Protein AF-A0A915AWF2-F1 (afdb_monomer_lite)

Sequence (160 aa):
MEYVSLFECLYRCWAYQPIALLGLCILSQNYEHATQLAGYLWRLDVTADVLIEIDRLVQLIESPILAYVRMDLLSAEHQRSLASVLSALLMLLPQTDAFNTLHKRLQCIPSLTLLGTAPKTVSRSKVNFADLLEHFHKICEQQRKSVREKHRQLLIASAQ

pLDDT: mean 87.99, std 12.15, range [47.78, 96.94]

Foldseek 3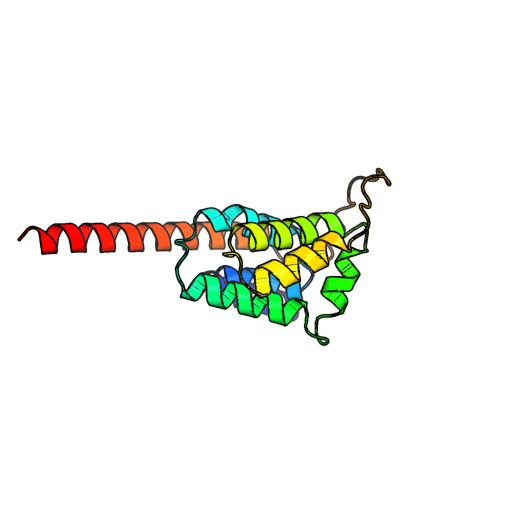Di:
DVVQVVLLVVLLVCLLPLLVNLLSCLQVLVLQLSLVSLVCCVLDDLDPVNLVSLLVSLVVCVDPVNVVSLVLCQPPQRVVSSLSNLVSSLVSHDPDPSNVSSVVSSVPRPPPVPPPDDRPPPCPDPHPSVVSSVSSVVSSVVVSVVVVVVVVVVVVVVVD

Secondary structure (DSSP, 8-state):
-HHHHHHHHHHHHHTTSHHHHHHHHHHTT-HHHHHHHHTTGGGS---HHHHHHHHHHHHHHHSSTTHHHHHHTTSTTTHHHHHHHHHHHHHHS-SSHHHHHHHHHHHTS---TT--------------HHHHHHHHHHHHHHHHHHHHHHHHHHHHHHT-

InterPro domains:
  IPR021841 Vacuolar protein 14, C-terminal Fig4-binding domain [PF11916] (4-109)
  IPR026825 Vacuole morphology and inheritance protein 14 [PTHR16023] (3-150)

Radius of gyration: 17.55 Å; chains: 1; bounding box: 39×39×61 Å

Organism: Parascaris univalens (NCBI:txid6257)

Structure (mmCIF, N/CA/C/O backbone):
data_AF-A0A915AWF2-F1
#
_entry.id   AF-A0A915AWF2-F1
#
loop_
_atom_site.group_PDB
_atom_site.id
_atom_site.type_symbol
_atom_site.label_atom_id
_atom_site.label_alt_id
_atom_site.label_comp_id
_atom_site.label_asym_id
_atom_site.label_entity_id
_atom_site.label_seq_id
_atom_site.pdbx_PDB_ins_code
_atom_site.Cartn_x
_atom_site.Cartn_y
_atom_site.Cartn_z
_atom_site.occupancy
_atom_site.B_iso_or_equiv
_atom_site.auth_seq_id
_atom_site.auth_comp_id
_atom_site.auth_asym_id
_atom_site.auth_atom_id
_atom_site.pdbx_PDB_model_num
ATOM 1 N N . MET A 1 1 ? -0.338 -21.135 -11.536 1.00 60.88 1 MET A N 1
ATOM 2 C CA . MET A 1 1 ? -1.558 -21.282 -10.710 1.00 60.88 1 MET A CA 1
ATOM 3 C C . MET A 1 1 ? -1.225 -21.088 -9.240 1.00 60.88 1 MET A C 1
ATOM 5 O O . MET A 1 1 ? -1.908 -20.305 -8.606 1.00 60.88 1 MET A O 1
ATOM 9 N N . GLU A 1 2 ? -0.127 -21.660 -8.741 1.00 77.94 2 GLU A N 1
ATOM 10 C CA . GLU A 1 2 ? 0.312 -21.496 -7.341 1.00 77.94 2 GLU A CA 1
ATOM 11 C C . GLU A 1 2 ? 0.499 -20.035 -6.888 1.00 77.94 2 GLU A C 1
ATOM 13 O O . GLU A 1 2 ? 0.058 -19.664 -5.804 1.00 77.94 2 GLU A O 1
ATOM 18 N N . TYR A 1 3 ? 1.074 -19.169 -7.731 1.00 83.75 3 TYR A N 1
ATOM 19 C CA . TYR A 1 3 ? 1.240 -17.745 -7.398 1.00 83.75 3 TYR A CA 1
ATOM 20 C C . TYR A 1 3 ? -0.095 -16.983 -7.309 1.00 83.75 3 TYR A C 1
ATOM 22 O O . TYR A 1 3 ? -0.214 -16.051 -6.521 1.00 83.75 3 TYR A O 1
ATOM 30 N N . VAL A 1 4 ? -1.107 -17.393 -8.085 1.00 87.56 4 VAL A N 1
ATOM 31 C CA . VAL A 1 4 ? -2.458 -16.805 -8.047 1.00 87.56 4 VAL A CA 1
ATOM 32 C C . VAL A 1 4 ? -3.134 -17.183 -6.737 1.00 87.56 4 VAL A C 1
ATOM 34 O O . VAL A 1 4 ? -3.592 -16.304 -6.018 1.00 87.56 4 VAL A O 1
ATOM 37 N N . SER A 1 5 ? -3.108 -18.469 -6.374 1.00 89.81 5 SER A N 1
ATOM 38 C CA . SER A 1 5 ? -3.670 -18.934 -5.103 1.00 89.81 5 SER A CA 1
ATOM 39 C C . SER A 1 5 ? -2.952 -18.339 -3.892 1.00 89.81 5 SER A C 1
ATOM 41 O O . SER A 1 5 ? -3.597 -18.013 -2.899 1.00 89.81 5 SER A O 1
ATOM 43 N N . LEU A 1 6 ? -1.626 -18.160 -3.966 1.00 92.31 6 LEU A N 1
ATOM 44 C CA . LEU A 1 6 ? -0.863 -17.506 -2.904 1.00 92.31 6 LEU A CA 1
ATOM 45 C C . LEU A 1 6 ? -1.271 -16.037 -2.760 1.00 92.31 6 LEU A C 1
ATOM 47 O O . LEU A 1 6 ? -1.531 -15.591 -1.645 1.00 92.31 6 LEU A O 1
ATOM 51 N N . PHE A 1 7 ? -1.366 -15.305 -3.874 1.00 93.81 7 PHE A N 1
ATOM 52 C CA . PHE A 1 7 ? -1.826 -13.919 -3.867 1.00 93.81 7 PHE A CA 1
ATOM 53 C C . PHE A 1 7 ? -3.237 -13.802 -3.283 1.00 93.81 7 PHE A C 1
ATOM 55 O O . PHE A 1 7 ? -3.451 -12.992 -2.390 1.00 93.81 7 PHE A O 1
ATOM 62 N N . GLU A 1 8 ? -4.183 -14.634 -3.723 1.00 94.12 8 GLU A N 1
ATOM 63 C CA . GLU A 1 8 ? -5.563 -14.634 -3.220 1.00 94.12 8 GLU A CA 1
ATOM 64 C C . GLU A 1 8 ? -5.643 -14.970 -1.724 1.00 94.12 8 GLU A C 1
ATOM 66 O O . GLU A 1 8 ? -6.422 -14.358 -0.991 1.00 94.12 8 GLU A O 1
ATOM 71 N N . CYS A 1 9 ? -4.824 -15.913 -1.251 1.00 94.38 9 CYS A N 1
ATOM 72 C CA . CYS A 1 9 ? -4.731 -16.255 0.165 1.00 94.38 9 CYS A CA 1
ATOM 73 C C . CYS A 1 9 ? -4.205 -15.071 0.989 1.00 94.38 9 CYS A C 1
ATOM 75 O O . CYS A 1 9 ? -4.859 -14.641 1.940 1.00 94.38 9 CYS A O 1
ATOM 77 N N . LEU A 1 10 ? -3.068 -14.493 0.584 1.00 95.31 10 LEU A N 1
ATOM 78 C CA . LEU A 1 10 ? -2.486 -13.322 1.246 1.00 95.31 10 LEU A CA 1
ATOM 79 C C . LEU A 1 10 ? -3.445 -12.135 1.226 1.00 95.31 10 LEU A C 1
ATOM 81 O O . LEU A 1 10 ? -3.628 -11.487 2.251 1.00 95.31 10 LEU A O 1
ATOM 85 N N . TYR A 1 11 ? -4.114 -11.901 0.098 1.00 95.94 11 TYR A N 1
ATOM 86 C CA . TYR A 1 11 ? -5.107 -10.849 -0.051 1.00 95.94 11 TYR A CA 1
ATOM 87 C C . TYR A 1 11 ? -6.210 -10.978 1.006 1.00 95.94 11 TYR A C 1
ATOM 89 O O . TYR A 1 11 ? -6.514 -10.019 1.715 1.00 95.94 11 TYR A O 1
ATOM 97 N N . ARG A 1 12 ? -6.808 -12.170 1.143 1.00 94.94 12 ARG A N 1
ATOM 98 C CA . ARG A 1 12 ? -7.891 -12.415 2.110 1.00 94.94 12 ARG A CA 1
ATOM 99 C C . ARG A 1 12 ? -7.409 -12.270 3.552 1.00 94.94 12 ARG A C 1
ATOM 101 O O . ARG A 1 12 ? -8.118 -11.697 4.374 1.00 94.94 12 ARG A O 1
ATOM 108 N N . CYS A 1 13 ? -6.198 -12.735 3.854 1.00 93.81 13 CYS A N 1
ATOM 109 C CA . CYS A 1 13 ? -5.595 -12.577 5.178 1.00 93.81 13 CYS A CA 1
ATOM 110 C C . CYS A 1 13 ? -5.312 -11.105 5.513 1.00 93.81 13 CYS A C 1
ATOM 112 O O . CYS A 1 13 ? -5.542 -10.671 6.640 1.00 93.81 13 CYS A O 1
ATOM 114 N N . TRP A 1 14 ? -4.834 -10.328 4.542 1.00 94.50 14 TRP A N 1
ATOM 115 C CA . TRP A 1 14 ? -4.434 -8.933 4.736 1.00 94.50 14 TRP A CA 1
ATOM 116 C C . TRP A 1 14 ? -5.573 -7.935 4.518 1.00 94.50 14 TRP A C 1
ATOM 118 O O . TRP A 1 14 ? -5.390 -6.751 4.771 1.00 94.50 14 TRP A O 1
ATOM 128 N N . ALA A 1 15 ? -6.777 -8.383 4.148 1.00 93.19 15 ALA A N 1
ATOM 129 C CA . ALA A 1 15 ? -7.958 -7.523 4.020 1.00 93.19 15 ALA A CA 1
ATOM 130 C C . ALA A 1 15 ? -8.321 -6.768 5.312 1.00 93.19 15 ALA A C 1
ATOM 132 O O . ALA A 1 15 ? -8.958 -5.719 5.251 1.00 93.19 15 ALA A O 1
ATOM 133 N N . TYR A 1 16 ? -7.881 -7.264 6.473 1.00 89.69 16 TYR A N 1
ATOM 134 C CA . TYR A 1 16 ? -8.036 -6.586 7.763 1.00 89.69 16 TYR A CA 1
ATOM 135 C C . TYR A 1 16 ? -7.038 -5.439 7.987 1.00 89.69 16 TYR A C 1
ATOM 137 O O . TYR A 1 16 ? -7.268 -4.624 8.880 1.00 89.69 16 TYR A O 1
ATOM 145 N N . GLN A 1 17 ? -5.964 -5.369 7.193 1.00 92.31 17 GLN A N 1
ATOM 146 C CA . GLN A 1 17 ? -4.942 -4.317 7.194 1.00 92.31 17 GLN A CA 1
ATOM 147 C C . GLN A 1 17 ? -4.860 -3.674 5.798 1.00 92.31 17 GLN A C 1
ATOM 149 O O . GLN A 1 17 ? -4.022 -4.046 4.972 1.00 92.31 17 GLN A O 1
ATOM 154 N N . PRO A 1 18 ? -5.732 -2.695 5.507 1.00 92.75 18 PRO A N 1
ATOM 155 C CA . PRO A 1 18 ? -5.905 -2.149 4.162 1.00 92.75 18 PRO A CA 1
ATOM 156 C C . PRO A 1 18 ? -4.635 -1.549 3.550 1.00 92.75 18 PRO A C 1
ATOM 158 O O . PRO A 1 18 ? -4.446 -1.648 2.341 1.00 92.75 18 PRO A O 1
ATOM 161 N N . ILE A 1 19 ? -3.749 -0.959 4.360 1.00 95.38 19 ILE A N 1
ATOM 162 C CA . ILE A 1 19 ? -2.494 -0.375 3.864 1.00 95.38 19 ILE A CA 1
ATOM 163 C C . ILE A 1 19 ? -1.502 -1.469 3.454 1.00 95.38 19 ILE A C 1
ATOM 165 O O . ILE A 1 19 ? -0.883 -1.369 2.394 1.00 95.38 19 ILE A O 1
ATOM 169 N N . ALA A 1 20 ? -1.404 -2.556 4.225 1.00 95.38 20 ALA A N 1
ATOM 170 C CA . ALA A 1 20 ? -0.605 -3.724 3.852 1.00 95.38 20 ALA A CA 1
ATOM 171 C C . ALA A 1 20 ? -1.145 -4.399 2.579 1.00 95.38 20 ALA A C 1
ATOM 173 O O . ALA A 1 20 ? -0.376 -4.737 1.676 1.00 95.38 20 ALA A O 1
ATOM 174 N N . LEU A 1 21 ? -2.472 -4.534 2.468 1.00 96.38 21 LEU A N 1
ATOM 175 C CA . LEU A 1 21 ? -3.130 -5.056 1.270 1.00 96.38 21 LEU A CA 1
ATOM 176 C C . LEU A 1 21 ? -2.864 -4.184 0.035 1.00 96.38 21 LEU A C 1
ATOM 178 O O . LEU A 1 21 ? -2.584 -4.694 -1.052 1.00 96.38 21 LEU A O 1
ATOM 182 N N . LEU A 1 22 ? -2.921 -2.863 0.201 1.00 96.88 22 LEU A N 1
ATOM 183 C CA . LEU A 1 22 ? -2.577 -1.922 -0.856 1.00 96.88 22 LEU A CA 1
ATOM 184 C C . LEU A 1 22 ? -1.113 -2.091 -1.278 1.00 96.88 22 LEU A C 1
ATOM 186 O O . LEU A 1 22 ? -0.827 -2.169 -2.472 1.00 96.88 22 LEU A O 1
ATOM 190 N N . GLY A 1 23 ? -0.203 -2.230 -0.309 1.00 96.75 23 GLY A N 1
ATOM 191 C CA . GLY A 1 23 ? 1.202 -2.548 -0.550 1.00 96.75 23 GLY A CA 1
ATOM 192 C C . GLY A 1 23 ? 1.382 -3.826 -1.371 1.00 96.75 23 GLY A C 1
ATOM 193 O O . GLY A 1 23 ? 2.111 -3.809 -2.359 1.00 96.75 23 GLY A O 1
ATOM 194 N N . LEU A 1 24 ? 0.659 -4.905 -1.050 1.00 96.12 24 LEU A N 1
ATOM 195 C CA . LEU A 1 24 ? 0.664 -6.150 -1.830 1.00 96.12 24 LEU A CA 1
ATOM 196 C C . LEU A 1 24 ? 0.259 -5.920 -3.295 1.00 96.12 24 LEU A C 1
ATOM 198 O O . LEU A 1 24 ? 0.889 -6.458 -4.211 1.00 96.12 24 LEU A O 1
ATOM 202 N N . CYS A 1 25 ? -0.773 -5.110 -3.536 1.00 96.06 25 CYS A N 1
ATOM 203 C CA . CYS A 1 25 ? -1.239 -4.798 -4.888 1.00 96.06 25 CYS A CA 1
ATOM 204 C C . CYS A 1 25 ? -0.223 -3.949 -5.668 1.00 96.06 25 CYS A C 1
ATOM 206 O O . CYS A 1 25 ? 0.002 -4.209 -6.848 1.00 96.06 25 CYS A O 1
ATOM 208 N N . ILE A 1 26 ? 0.434 -2.985 -5.012 1.00 96.25 26 ILE A N 1
ATOM 209 C CA . ILE A 1 26 ? 1.511 -2.176 -5.607 1.00 96.25 26 ILE A CA 1
ATOM 210 C C . ILE A 1 26 ? 2.715 -3.064 -5.953 1.00 96.25 26 ILE A C 1
ATOM 212 O O . ILE A 1 26 ? 3.203 -3.036 -7.078 1.00 96.25 26 ILE A O 1
ATOM 216 N N . LEU A 1 27 ? 3.157 -3.901 -5.012 1.00 94.44 27 LEU A N 1
ATOM 217 C CA . LEU A 1 27 ? 4.294 -4.812 -5.182 1.00 94.44 27 LEU A CA 1
ATOM 218 C C . LEU A 1 27 ? 4.092 -5.788 -6.343 1.00 94.44 27 LEU A C 1
ATOM 220 O O . LEU A 1 27 ? 5.027 -6.078 -7.085 1.00 94.44 27 LEU A O 1
ATOM 224 N N . SER A 1 28 ? 2.865 -6.274 -6.509 1.00 93.75 28 SER A N 1
ATOM 225 C CA . SER A 1 28 ? 2.479 -7.203 -7.574 1.00 93.75 28 SER A CA 1
ATOM 226 C C . SER A 1 28 ? 2.094 -6.518 -8.892 1.00 93.75 28 SER A C 1
ATOM 228 O O . SER A 1 28 ? 1.599 -7.192 -9.792 1.00 93.75 28 SER A O 1
ATOM 230 N N . GLN A 1 29 ? 2.305 -5.200 -9.009 1.00 93.94 29 GLN A N 1
ATOM 231 C CA . GLN A 1 29 ? 1.970 -4.378 -10.181 1.00 93.94 29 GLN A CA 1
ATOM 232 C C . GLN A 1 29 ? 0.481 -4.419 -10.582 1.00 93.94 29 GLN A C 1
ATOM 234 O O . GLN A 1 29 ? 0.111 -4.082 -11.706 1.00 93.94 29 GLN A O 1
ATOM 239 N N . ASN A 1 30 ? -0.412 -4.778 -9.655 1.00 94.62 30 ASN A N 1
ATOM 240 C CA . ASN A 1 30 ? -1.862 -4.765 -9.860 1.00 94.62 30 ASN A CA 1
ATOM 241 C C . ASN A 1 30 ? -2.437 -3.374 -9.542 1.00 94.62 30 ASN A C 1
ATOM 243 O O . ASN A 1 30 ? -3.296 -3.210 -8.672 1.00 94.62 30 ASN A O 1
ATOM 247 N N . TYR A 1 31 ? -1.936 -2.347 -10.232 1.00 95.50 31 TYR A N 1
ATOM 248 C CA . TYR A 1 31 ? -2.206 -0.943 -9.903 1.00 95.50 31 TYR A CA 1
ATOM 249 C C . TYR A 1 31 ? -3.660 -0.515 -10.129 1.00 95.50 31 TYR A C 1
ATOM 251 O O . TYR A 1 31 ? -4.171 0.334 -9.397 1.00 95.50 31 TYR A O 1
ATOM 259 N N . GLU A 1 32 ? -4.346 -1.098 -11.115 1.00 93.38 32 GLU A N 1
ATOM 260 C CA . GLU A 1 32 ? -5.775 -0.844 -11.338 1.00 93.38 32 GLU A CA 1
ATOM 261 C C . GLU A 1 32 ? -6.596 -1.268 -10.117 1.00 93.38 32 GLU A C 1
ATOM 263 O O . GLU A 1 32 ? -7.385 -0.487 -9.585 1.00 93.38 32 GLU A O 1
ATOM 268 N N . HIS A 1 33 ? -6.339 -2.473 -9.607 1.00 94.81 33 HIS A N 1
ATOM 269 C CA . HIS A 1 33 ? -6.998 -2.961 -8.405 1.00 94.81 33 HIS A CA 1
ATOM 270 C C . HIS A 1 33 ? -6.572 -2.173 -7.158 1.00 94.81 33 HIS A C 1
ATOM 272 O O . HIS A 1 33 ? -7.410 -1.808 -6.336 1.00 94.81 33 HIS A O 1
ATOM 278 N N . ALA A 1 34 ? -5.291 -1.800 -7.056 1.00 96.75 34 ALA A N 1
ATOM 279 C CA . ALA A 1 34 ? -4.821 -0.907 -6.000 1.00 96.75 34 ALA A CA 1
ATOM 280 C C . ALA A 1 34 ? -5.564 0.442 -6.014 1.00 96.75 34 ALA A C 1
ATOM 282 O O . ALA A 1 34 ? -5.866 0.980 -4.955 1.00 96.75 34 ALA A O 1
ATOM 283 N N . THR A 1 35 ? -5.919 0.971 -7.191 1.00 95.62 35 THR A N 1
ATOM 284 C CA . THR A 1 35 ? -6.703 2.214 -7.312 1.00 95.62 35 THR A CA 1
ATOM 285 C C . THR A 1 35 ? -8.111 2.038 -6.753 1.00 95.62 35 THR A C 1
ATOM 287 O O . THR A 1 35 ? -8.603 2.917 -6.046 1.00 95.62 35 THR A O 1
ATOM 290 N N . GLN A 1 36 ? -8.746 0.889 -7.010 1.00 94.69 36 GLN A N 1
ATOM 291 C CA . GLN A 1 36 ? -10.048 0.563 -6.424 1.00 94.69 36 GLN A CA 1
ATOM 292 C C . GLN A 1 36 ? -9.967 0.522 -4.893 1.00 94.69 36 GLN A C 1
ATOM 294 O O . GLN A 1 36 ? -10.781 1.158 -4.230 1.00 94.69 36 GLN A O 1
ATOM 299 N N . LEU A 1 37 ? -8.951 -0.141 -4.330 1.00 95.00 37 LEU A N 1
ATOM 300 C CA . LEU A 1 37 ? -8.725 -0.179 -2.880 1.00 95.00 37 LEU A CA 1
ATOM 301 C C . LEU A 1 37 ? -8.434 1.207 -2.297 1.00 95.00 37 LEU A C 1
ATOM 303 O O . LEU A 1 37 ? -9.005 1.579 -1.272 1.00 95.00 37 LEU A O 1
ATOM 307 N N . ALA A 1 38 ? -7.597 1.995 -2.977 1.00 94.69 38 ALA A N 1
ATOM 308 C CA . ALA A 1 38 ? -7.264 3.360 -2.585 1.00 94.69 38 ALA A CA 1
ATOM 309 C C . ALA A 1 38 ? -8.519 4.245 -2.479 1.00 94.69 38 ALA A C 1
ATOM 311 O O . ALA A 1 38 ? -8.662 5.016 -1.529 1.00 94.69 38 ALA A O 1
ATOM 312 N N . GLY A 1 39 ? -9.476 4.070 -3.398 1.00 92.25 39 GLY A N 1
ATOM 313 C CA . GLY A 1 39 ? -10.771 4.756 -3.379 1.00 92.25 39 GLY A CA 1
ATOM 314 C C . GLY A 1 39 ? -11.643 4.450 -2.154 1.00 92.25 39 GLY A C 1
ATOM 315 O O . GLY A 1 39 ? -12.574 5.200 -1.869 1.00 92.25 39 GLY A O 1
ATOM 316 N N . TYR A 1 40 ? -11.336 3.395 -1.396 1.00 90.88 40 TYR A N 1
ATOM 317 C CA . TYR A 1 40 ? -12.033 3.032 -0.160 1.00 90.88 40 TYR A CA 1
ATOM 318 C C . TYR A 1 40 ? -11.301 3.468 1.115 1.00 90.88 40 TYR A C 1
ATOM 320 O O . TYR A 1 40 ? -11.885 3.368 2.196 1.00 90.88 40 TYR A O 1
ATOM 328 N N . LEU A 1 41 ? -10.076 4.002 1.020 1.00 88.81 41 LEU A N 1
ATOM 329 C CA . LEU A 1 41 ? -9.276 4.359 2.199 1.00 88.81 41 LEU A CA 1
ATOM 330 C C . LEU A 1 41 ? -9.909 5.464 3.056 1.00 88.81 41 LEU A C 1
ATOM 332 O O . LEU A 1 41 ? -9.691 5.493 4.261 1.00 88.81 41 LEU A O 1
ATOM 336 N N . TRP A 1 42 ? -10.754 6.326 2.483 1.00 87.50 42 TRP A N 1
ATOM 337 C CA . TRP A 1 42 ? -11.487 7.341 3.254 1.00 87.50 42 TRP A CA 1
ATOM 338 C C . TRP A 1 42 ? -12.450 6.736 4.291 1.00 87.50 42 TRP A C 1
ATOM 340 O O . TRP A 1 42 ? -12.858 7.419 5.227 1.00 87.50 42 TRP A O 1
ATOM 350 N N . ARG A 1 43 ? -12.854 5.466 4.121 1.00 85.38 43 ARG A N 1
ATOM 351 C CA . ARG A 1 43 ? -13.724 4.755 5.073 1.00 85.38 43 ARG A CA 1
ATOM 352 C C . ARG A 1 43 ? -12.955 4.210 6.275 1.00 85.38 43 ARG A C 1
ATOM 354 O O . ARG A 1 43 ? -13.602 3.696 7.188 1.00 85.38 43 ARG A O 1
ATOM 361 N N . LEU A 1 44 ? -11.625 4.257 6.245 1.00 82.06 44 LEU A N 1
ATOM 362 C CA . LEU A 1 44 ? -10.785 3.801 7.341 1.00 82.06 44 LEU A CA 1
ATOM 363 C C . LEU A 1 44 ? -10.792 4.826 8.464 1.00 82.06 44 LEU A C 1
ATOM 365 O O . LEU A 1 44 ? -10.740 6.031 8.224 1.00 82.06 44 LEU A O 1
ATOM 369 N N . ASP A 1 45 ? -10.811 4.331 9.695 1.00 82.94 45 ASP A N 1
ATOM 370 C CA . ASP A 1 45 ? -10.517 5.167 10.847 1.00 82.94 45 ASP A CA 1
ATOM 371 C C . ASP A 1 45 ? -9.011 5.468 10.821 1.00 82.94 45 ASP A C 1
ATOM 373 O O . ASP A 1 45 ? -8.183 4.578 11.022 1.00 82.94 45 ASP A O 1
ATOM 377 N N . VAL A 1 46 ? -8.651 6.713 10.497 1.00 82.25 46 VAL A N 1
ATOM 378 C CA . VAL A 1 46 ? -7.251 7.146 10.380 1.00 82.25 46 VAL A CA 1
ATOM 379 C C . VAL A 1 46 ? -6.641 7.245 11.779 1.00 82.25 46 VAL A C 1
ATOM 381 O O . VAL A 1 46 ? -6.741 8.270 12.452 1.00 82.25 46 VAL A O 1
ATOM 384 N N . THR A 1 47 ? -6.036 6.151 12.234 1.00 88.62 47 THR A N 1
ATOM 385 C CA . THR A 1 47 ? -5.273 6.089 13.485 1.00 88.62 47 THR A CA 1
ATOM 386 C C . THR A 1 47 ? -3.793 6.387 13.242 1.00 88.62 47 THR A C 1
ATOM 388 O O . THR A 1 47 ? -3.306 6.342 12.111 1.00 88.62 47 THR A O 1
ATOM 391 N N . ALA A 1 48 ? -3.046 6.658 14.316 1.00 90.12 48 ALA A N 1
ATOM 392 C CA . ALA A 1 48 ? -1.595 6.832 14.234 1.00 90.12 48 ALA A CA 1
ATOM 393 C C . ALA A 1 48 ? -0.897 5.602 13.623 1.00 90.12 48 ALA A C 1
ATOM 395 O O . ALA A 1 48 ? 0.018 5.760 12.818 1.00 90.12 48 ALA A O 1
ATOM 396 N N . ASP A 1 49 ? -1.371 4.393 13.934 1.00 90.81 49 ASP A N 1
ATOM 397 C CA . ASP A 1 49 ? -0.825 3.149 13.382 1.00 90.81 49 ASP A CA 1
ATOM 398 C C . ASP A 1 49 ? -0.992 3.077 11.860 1.00 90.81 49 ASP A C 1
ATOM 400 O O . ASP A 1 49 ? -0.048 2.731 11.151 1.00 90.81 49 ASP A O 1
ATOM 404 N N . VAL A 1 50 ? -2.158 3.485 11.342 1.00 91.62 50 VAL A N 1
ATOM 405 C CA . VAL A 1 50 ? -2.408 3.562 9.893 1.00 91.62 50 VAL A CA 1
ATOM 406 C C . VAL A 1 50 ? -1.445 4.550 9.234 1.00 91.62 50 VAL A C 1
ATOM 408 O O . VAL A 1 50 ? -0.879 4.247 8.187 1.00 91.62 50 VAL A O 1
ATOM 411 N N . LEU A 1 51 ? -1.204 5.710 9.850 1.00 94.00 51 LEU A N 1
ATOM 412 C CA . LEU A 1 51 ? -0.256 6.696 9.320 1.00 94.00 51 LEU A CA 1
ATOM 413 C C . LEU A 1 51 ? 1.182 6.160 9.291 1.00 94.00 51 LEU A C 1
ATOM 415 O O . LEU A 1 51 ? 1.892 6.381 8.312 1.00 94.00 51 LEU A O 1
ATOM 419 N N . ILE A 1 52 ? 1.594 5.413 10.320 1.00 94.12 52 ILE A N 1
ATOM 420 C CA . ILE A 1 52 ? 2.903 4.745 10.364 1.00 94.12 52 ILE A CA 1
ATOM 421 C C . ILE A 1 52 ? 3.006 3.673 9.270 1.00 94.12 52 ILE A C 1
ATOM 423 O O . ILE A 1 52 ? 4.050 3.550 8.628 1.00 94.12 52 ILE A O 1
ATOM 427 N N . GLU A 1 53 ? 1.948 2.894 9.031 1.00 95.19 53 GLU A N 1
ATOM 428 C CA . GLU A 1 53 ? 1.920 1.918 7.936 1.00 95.19 53 GLU A CA 1
ATOM 429 C C . GLU A 1 53 ? 2.054 2.598 6.566 1.00 95.19 53 GLU A C 1
ATOM 431 O O . GLU A 1 53 ? 2.805 2.110 5.718 1.00 95.19 53 GLU A O 1
ATOM 436 N N . ILE A 1 54 ? 1.389 3.741 6.354 1.00 95.75 54 ILE A N 1
ATOM 437 C CA . ILE A 1 54 ? 1.517 4.507 5.106 1.00 95.75 54 ILE A CA 1
ATOM 438 C C . ILE A 1 54 ? 2.942 5.050 4.954 1.00 95.75 54 ILE A C 1
ATOM 440 O O . ILE A 1 54 ? 3.528 4.908 3.883 1.00 95.75 54 ILE A O 1
ATOM 444 N N . ASP A 1 55 ? 3.522 5.627 6.009 1.00 95.75 55 ASP A N 1
ATOM 445 C CA . ASP A 1 55 ? 4.897 6.140 5.999 1.00 95.75 55 ASP A CA 1
ATOM 446 C C . ASP A 1 55 ? 5.898 5.037 5.611 1.00 95.75 55 ASP A C 1
ATOM 448 O O . ASP A 1 55 ? 6.692 5.202 4.682 1.00 95.75 55 ASP A O 1
ATOM 452 N N . ARG A 1 56 ? 5.771 3.851 6.219 1.00 95.50 56 ARG A N 1
ATOM 453 C CA . ARG A 1 56 ? 6.577 2.667 5.878 1.00 95.50 56 ARG A CA 1
ATOM 454 C C . ARG A 1 56 ? 6.384 2.222 4.432 1.00 95.50 56 ARG A C 1
ATOM 456 O O . ARG A 1 56 ? 7.360 1.866 3.774 1.00 95.50 56 ARG A O 1
ATOM 463 N N . LEU A 1 57 ? 5.152 2.238 3.925 1.00 96.94 57 LEU A N 1
ATOM 464 C CA . LEU A 1 57 ? 4.873 1.900 2.530 1.00 96.94 57 LEU A CA 1
ATOM 465 C C . LEU A 1 57 ? 5.543 2.896 1.571 1.00 96.94 57 LEU A C 1
ATOM 467 O O . LEU A 1 57 ? 6.138 2.476 0.581 1.00 96.94 57 LEU A O 1
ATOM 471 N N . VAL A 1 58 ? 5.510 4.196 1.878 1.00 96.56 58 VAL A N 1
ATOM 472 C CA . VAL A 1 58 ? 6.202 5.225 1.083 1.00 96.56 58 VAL A CA 1
ATOM 473 C C . VAL A 1 58 ? 7.713 5.002 1.092 1.00 96.56 58 VAL A C 1
ATOM 475 O O . VAL A 1 58 ? 8.332 4.987 0.028 1.00 96.56 58 VAL A O 1
ATOM 478 N N . GLN A 1 59 ? 8.307 4.758 2.263 1.00 95.44 59 GLN A N 1
ATOM 479 C CA . GLN A 1 59 ? 9.733 4.432 2.370 1.00 95.44 59 GLN A CA 1
ATOM 480 C C . GLN A 1 59 ? 10.093 3.181 1.554 1.00 95.44 59 GLN A C 1
ATOM 482 O O . GLN A 1 59 ? 11.126 3.143 0.884 1.00 95.44 59 GLN A O 1
ATOM 487 N N . LEU A 1 60 ? 9.224 2.166 1.562 1.00 96.31 60 LEU A N 1
ATOM 488 C CA . LEU A 1 60 ? 9.417 0.944 0.790 1.00 96.31 60 LEU A CA 1
ATOM 489 C C . LEU A 1 60 ? 9.374 1.210 -0.724 1.00 96.31 60 LEU A C 1
ATOM 491 O O . LEU A 1 60 ? 10.224 0.691 -1.446 1.00 96.31 60 LEU A O 1
ATOM 495 N N . ILE A 1 61 ? 8.443 2.038 -1.210 1.00 96.12 61 ILE A N 1
ATOM 496 C CA . ILE A 1 61 ? 8.342 2.437 -2.631 1.00 96.12 61 ILE A CA 1
ATOM 497 C C . ILE A 1 61 ? 9.599 3.188 -3.092 1.00 96.12 61 ILE A C 1
ATOM 499 O O . ILE A 1 61 ? 10.077 3.008 -4.215 1.00 96.12 61 ILE A O 1
ATOM 503 N N . GLU A 1 62 ? 10.169 4.008 -2.217 1.00 94.88 62 GLU A N 1
ATOM 504 C CA . GLU A 1 62 ? 11.398 4.749 -2.504 1.00 94.88 62 GLU A CA 1
ATOM 505 C C . GLU A 1 62 ? 12.667 3.901 -2.356 1.00 94.88 62 GLU A C 1
ATOM 507 O O . GLU A 1 62 ? 13.735 4.291 -2.835 1.00 94.88 62 GLU A O 1
ATOM 512 N N . SER A 1 63 ? 12.557 2.699 -1.787 1.00 96.31 63 SER A N 1
ATOM 513 C CA . SER A 1 63 ? 13.686 1.783 -1.668 1.00 96.31 63 SER A CA 1
ATOM 514 C C . SER A 1 63 ? 14.237 1.354 -3.043 1.00 96.31 63 SER A C 1
ATOM 516 O O . SER A 1 63 ? 13.518 1.333 -4.054 1.00 96.31 63 SER A O 1
ATOM 518 N N . PRO A 1 64 ? 15.524 0.965 -3.121 1.00 95.56 64 PRO A N 1
ATOM 519 C CA . PRO A 1 64 ? 16.107 0.430 -4.351 1.00 95.56 64 PRO A CA 1
ATOM 520 C C . PRO A 1 64 ? 15.434 -0.864 -4.825 1.00 95.56 64 PRO A C 1
ATOM 522 O O . PRO A 1 64 ? 15.327 -1.090 -6.027 1.00 95.56 64 PRO A O 1
ATOM 525 N N . ILE A 1 65 ? 14.949 -1.690 -3.892 1.00 96.00 65 ILE A N 1
ATOM 526 C CA . ILE A 1 65 ? 14.317 -2.984 -4.188 1.00 96.00 65 ILE A CA 1
ATOM 527 C C . ILE A 1 65 ? 13.041 -2.780 -5.017 1.00 96.00 65 ILE A C 1
ATOM 529 O O . ILE A 1 65 ? 12.756 -3.572 -5.912 1.00 96.00 65 ILE A O 1
ATOM 533 N N . LEU A 1 66 ? 12.313 -1.682 -4.777 1.00 95.69 66 LEU A N 1
ATOM 534 C CA . LEU A 1 66 ? 11.100 -1.323 -5.518 1.00 95.69 66 LEU A CA 1
ATOM 535 C C . LEU A 1 66 ? 11.325 -0.266 -6.601 1.00 95.69 66 LEU A C 1
ATOM 537 O O . LEU A 1 66 ? 10.386 0.418 -7.010 1.00 95.69 66 LEU A O 1
ATOM 541 N N . ALA A 1 67 ? 12.547 -0.139 -7.123 1.00 95.75 67 ALA A N 1
ATOM 542 C CA . ALA A 1 67 ? 12.819 0.802 -8.208 1.00 95.75 67 ALA A CA 1
ATOM 543 C C . ALA A 1 67 ? 11.886 0.607 -9.417 1.00 95.75 67 ALA A C 1
ATOM 545 O O . ALA A 1 67 ? 11.508 1.592 -10.048 1.00 95.75 67 ALA A O 1
ATOM 546 N N . TYR A 1 68 ? 11.454 -0.629 -9.691 1.00 95.88 68 TYR A N 1
ATOM 547 C CA . TYR A 1 68 ? 10.516 -0.936 -10.773 1.00 95.88 68 TYR A CA 1
ATOM 548 C C . TYR A 1 68 ? 9.163 -0.220 -10.622 1.00 95.88 68 TYR A C 1
ATOM 550 O O . TYR A 1 68 ? 8.655 0.298 -11.609 1.00 95.88 68 TYR A O 1
ATOM 558 N N . VAL A 1 69 ? 8.630 -0.077 -9.400 1.00 95.75 69 VAL A N 1
ATOM 559 C CA . VAL A 1 69 ? 7.370 0.649 -9.144 1.00 95.75 69 VAL A CA 1
ATOM 560 C C . VAL A 1 69 ? 7.508 2.113 -9.559 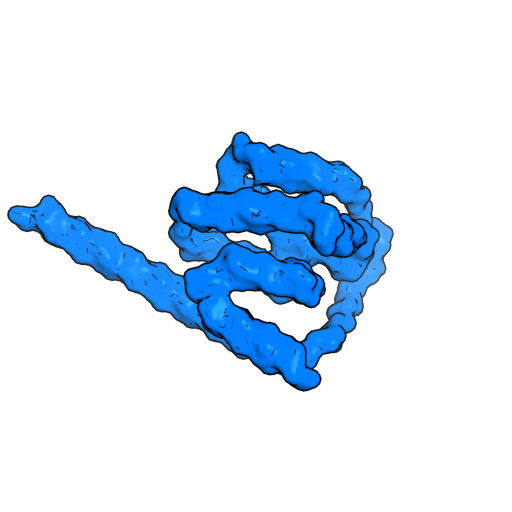1.00 95.75 69 VAL A C 1
ATOM 562 O O . VAL A 1 69 ? 6.631 2.686 -10.199 1.00 95.75 69 VAL A O 1
ATOM 565 N N . ARG A 1 70 ? 8.651 2.734 -9.250 1.00 94.31 70 ARG A N 1
ATOM 566 C CA . ARG A 1 70 ? 8.921 4.121 -9.653 1.00 94.31 70 ARG A CA 1
ATOM 567 C C . ARG A 1 70 ? 9.132 4.255 -11.158 1.00 94.31 70 ARG A C 1
ATOM 569 O O . ARG A 1 70 ? 8.768 5.281 -11.719 1.00 94.31 70 ARG A O 1
ATOM 576 N N . MET A 1 71 ? 9.685 3.237 -11.811 1.00 93.62 71 MET A N 1
ATOM 577 C CA . MET A 1 71 ? 9.786 3.203 -13.272 1.00 93.62 71 MET A CA 1
ATOM 578 C C . MET A 1 71 ? 8.410 3.046 -13.935 1.00 93.62 71 MET A C 1
ATOM 580 O O . MET A 1 71 ? 8.175 3.656 -14.976 1.00 93.62 71 MET A O 1
ATOM 584 N N . ASP A 1 72 ? 7.472 2.329 -13.310 1.00 93.50 72 ASP A N 1
ATOM 585 C CA . ASP A 1 72 ? 6.098 2.179 -13.810 1.00 93.50 72 ASP A CA 1
ATOM 586 C C . ASP A 1 72 ? 5.325 3.511 -13.845 1.00 93.50 72 ASP A C 1
ATOM 588 O O . ASP A 1 72 ? 4.417 3.672 -14.661 1.00 93.50 72 ASP A O 1
ATOM 592 N N . LEU A 1 73 ? 5.725 4.512 -13.046 1.00 91.31 73 LEU A N 1
ATOM 593 C CA . LEU A 1 73 ? 5.193 5.882 -13.134 1.00 91.31 73 LEU A CA 1
ATOM 594 C C . LEU A 1 73 ? 5.519 6.583 -14.460 1.00 91.31 73 LEU A C 1
ATOM 596 O O . LEU A 1 73 ? 4.896 7.594 -14.768 1.00 91.31 73 LEU A O 1
ATOM 600 N N . LEU A 1 74 ? 6.484 6.073 -15.228 1.00 90.56 74 LEU A N 1
ATOM 601 C CA . LEU A 1 74 ? 6.841 6.572 -16.559 1.00 90.56 74 LEU A CA 1
ATOM 602 C C . LEU A 1 74 ? 6.169 5.767 -17.683 1.00 90.56 74 LEU A C 1
ATOM 604 O O . LEU A 1 74 ? 6.266 6.139 -18.851 1.00 90.56 74 LEU A O 1
ATOM 608 N N . SER A 1 75 ? 5.512 4.650 -17.355 1.00 87.62 75 SER A N 1
ATOM 609 C CA . SER A 1 75 ? 4.805 3.815 -18.325 1.00 87.62 75 SER A CA 1
ATOM 610 C C . SER A 1 75 ? 3.402 4.359 -18.575 1.00 87.62 75 SER A C 1
ATOM 612 O O . SER A 1 75 ? 2.626 4.542 -17.639 1.00 87.62 75 SER A O 1
ATOM 614 N N . ALA A 1 76 ? 3.023 4.530 -19.843 1.00 84.94 76 ALA A N 1
ATOM 615 C CA . ALA A 1 76 ? 1.674 4.967 -20.212 1.00 84.94 76 ALA A CA 1
ATOM 616 C C . ALA A 1 76 ? 0.568 4.009 -19.719 1.00 84.94 76 ALA A C 1
ATOM 618 O O . ALA A 1 76 ? -0.555 4.448 -19.472 1.00 84.94 76 ALA A O 1
ATOM 619 N N . GLU A 1 77 ? 0.882 2.718 -19.556 1.00 85.56 77 GLU A N 1
ATOM 620 C CA . GLU A 1 77 ? -0.055 1.700 -19.061 1.00 85.56 77 GLU A CA 1
ATOM 621 C C . GLU A 1 77 ? -0.338 1.866 -17.560 1.00 85.56 77 GLU A C 1
ATOM 623 O O . GLU A 1 77 ? -1.484 1.779 -17.129 1.00 85.56 77 GLU A O 1
ATOM 628 N N . HIS A 1 78 ? 0.695 2.139 -16.760 1.00 90.12 78 HIS A N 1
ATOM 629 C CA . HIS A 1 78 ? 0.613 2.078 -15.297 1.00 90.12 78 HIS A CA 1
ATOM 630 C C . HIS A 1 78 ? 0.550 3.444 -14.618 1.00 90.12 78 HIS A C 1
ATOM 632 O O . HIS A 1 78 ? 0.012 3.545 -13.511 1.00 90.12 78 HIS A O 1
ATOM 638 N N . GLN A 1 79 ? 1.053 4.498 -15.268 1.00 90.31 79 GLN A N 1
ATOM 639 C CA . GLN A 1 79 ? 1.195 5.819 -14.665 1.00 90.31 79 GLN A CA 1
ATOM 640 C C . GLN A 1 79 ? -0.119 6.331 -14.086 1.00 90.31 79 GLN A C 1
ATOM 642 O O . GLN A 1 79 ? -0.124 6.831 -12.967 1.00 90.31 79 GLN A O 1
ATOM 647 N N . ARG A 1 80 ? -1.241 6.201 -14.807 1.00 91.00 80 ARG A N 1
ATOM 648 C CA . ARG A 1 80 ? -2.528 6.739 -14.340 1.00 91.00 80 ARG A CA 1
ATOM 649 C C . ARG A 1 80 ? -2.987 6.066 -13.047 1.00 91.00 80 ARG A C 1
ATOM 651 O O . ARG A 1 80 ? -3.312 6.757 -12.087 1.00 91.00 80 ARG A O 1
ATOM 658 N N . SER A 1 81 ? -3.009 4.736 -13.024 1.00 93.69 81 SER A N 1
ATOM 659 C CA . SER A 1 81 ? -3.432 3.965 -11.853 1.00 93.69 81 SER A CA 1
ATOM 660 C C . SER A 1 81 ? -2.477 4.163 -10.679 1.00 93.69 81 SER A C 1
ATOM 662 O O . SER A 1 81 ? -2.905 4.489 -9.575 1.00 93.69 81 SER A O 1
ATOM 664 N N . LEU A 1 82 ? -1.168 4.053 -10.912 1.00 95.06 82 LEU A N 1
ATOM 665 C CA . LEU A 1 82 ? -0.193 4.169 -9.836 1.00 95.06 82 LEU A CA 1
ATOM 666 C C . LEU A 1 82 ? -0.135 5.599 -9.284 1.00 95.06 82 LEU A C 1
ATOM 668 O O . LEU A 1 82 ? -0.199 5.775 -8.071 1.00 95.06 82 LEU A O 1
ATOM 672 N N . ALA A 1 83 ? -0.116 6.630 -10.136 1.00 94.19 83 ALA A N 1
ATOM 673 C CA . ALA A 1 83 ? -0.164 8.018 -9.674 1.00 94.19 83 ALA A CA 1
ATOM 674 C C . ALA A 1 83 ? -1.449 8.317 -8.890 1.00 94.19 83 ALA A C 1
ATOM 676 O O . ALA A 1 83 ? -1.388 9.042 -7.899 1.00 94.19 83 ALA A O 1
ATOM 677 N N . SER A 1 84 ? -2.592 7.731 -9.272 1.00 94.25 84 SER A N 1
ATOM 678 C CA . SER A 1 84 ? -3.838 7.850 -8.505 1.00 94.25 84 SER A CA 1
ATOM 679 C C . SER A 1 84 ? -3.704 7.248 -7.104 1.00 94.25 84 SER A C 1
ATOM 681 O O . SER A 1 84 ? -4.105 7.883 -6.130 1.00 94.25 84 SER A O 1
ATOM 683 N N . VAL A 1 85 ? -3.118 6.053 -6.981 1.00 96.31 85 VAL A N 1
ATOM 684 C CA . VAL A 1 85 ? -2.894 5.387 -5.685 1.00 96.31 85 VAL A CA 1
ATOM 685 C C . VAL A 1 85 ? -1.952 6.201 -4.804 1.00 96.31 85 VAL A C 1
ATOM 687 O O . VAL A 1 85 ? -2.268 6.475 -3.648 1.00 96.31 85 VAL A O 1
ATOM 690 N N . LEU A 1 86 ? -0.815 6.632 -5.354 1.00 95.75 86 LEU A N 1
ATOM 691 C CA . LEU A 1 86 ? 0.161 7.439 -4.624 1.00 95.75 86 LEU A CA 1
ATOM 692 C C . LEU A 1 86 ? -0.424 8.793 -4.207 1.00 95.75 86 LEU A C 1
ATOM 694 O O . LEU A 1 86 ? -0.196 9.244 -3.091 1.00 95.75 86 LEU A O 1
ATOM 698 N N . SER A 1 87 ? -1.235 9.420 -5.061 1.00 94.38 87 SER A N 1
ATOM 699 C CA . SER A 1 87 ? -1.921 10.670 -4.716 1.00 94.38 87 SER A CA 1
ATOM 700 C C . SER A 1 87 ? -2.939 10.466 -3.592 1.00 94.38 87 SER A C 1
ATOM 702 O O . SER A 1 87 ? -3.025 11.300 -2.696 1.00 94.38 87 SER A O 1
ATOM 704 N N . ALA A 1 88 ? -3.676 9.350 -3.588 1.00 94.62 88 ALA A N 1
ATOM 705 C CA . ALA A 1 88 ? -4.600 9.026 -2.502 1.00 94.62 88 ALA A CA 1
ATOM 706 C C . ALA A 1 88 ? -3.867 8.840 -1.163 1.00 94.62 88 ALA A C 1
ATOM 708 O O . ALA A 1 88 ? -4.297 9.392 -0.154 1.00 94.62 88 ALA A O 1
ATOM 709 N N . LEU A 1 89 ? -2.730 8.131 -1.160 1.00 94.94 89 LEU A N 1
ATOM 710 C CA . LEU A 1 89 ? -1.877 8.004 0.028 1.00 94.94 89 LEU A CA 1
ATOM 711 C C . LEU A 1 89 ? -1.343 9.361 0.496 1.00 94.94 89 LEU A C 1
ATOM 713 O O . LEU A 1 89 ? -1.375 9.653 1.689 1.00 94.94 89 LEU A O 1
ATOM 717 N N . LEU A 1 90 ? -0.912 10.213 -0.440 1.00 94.62 90 LEU A N 1
ATOM 718 C CA . LEU A 1 90 ? -0.444 11.564 -0.135 1.00 94.62 90 LEU A CA 1
ATOM 719 C C . LEU A 1 90 ? -1.520 12.394 0.579 1.00 94.62 90 LEU A C 1
ATOM 721 O O . LEU A 1 90 ? -1.199 13.119 1.513 1.00 94.62 90 LEU A O 1
ATOM 725 N N . MET A 1 91 ? -2.786 12.272 0.169 1.00 93.25 91 MET A N 1
ATOM 726 C CA . MET A 1 91 ? -3.907 13.000 0.780 1.00 93.25 91 MET A CA 1
ATOM 727 C C . MET A 1 91 ? -4.285 12.499 2.184 1.00 93.25 91 MET A C 1
ATOM 729 O O . MET A 1 91 ? -5.009 13.194 2.892 1.00 93.25 91 MET A O 1
ATOM 733 N N . LEU A 1 92 ? -3.823 11.312 2.591 1.00 91.88 92 LEU A N 1
ATOM 734 C CA . LEU A 1 92 ? -4.043 10.769 3.938 1.00 91.88 92 LEU A CA 1
ATOM 735 C C . LEU A 1 92 ? -2.911 11.115 4.908 1.00 91.88 92 LEU A C 1
ATOM 737 O O . LEU A 1 92 ? -3.117 11.095 6.121 1.00 91.88 92 LEU A O 1
ATOM 741 N N . LEU A 1 93 ? -1.716 11.403 4.390 1.00 91.31 93 LEU A N 1
ATOM 742 C CA . LEU A 1 93 ? -0.560 11.724 5.214 1.00 91.31 93 LEU A CA 1
ATOM 743 C C . LEU A 1 93 ? -0.660 13.152 5.783 1.00 91.31 93 LEU A C 1
ATOM 745 O O . LEU A 1 93 ? -1.003 14.086 5.054 1.00 91.31 93 LEU A O 1
ATOM 749 N N . PRO A 1 94 ? -0.282 13.368 7.058 1.00 89.12 94 PRO A N 1
ATOM 750 C CA . PRO A 1 94 ? 0.087 14.700 7.526 1.00 89.12 94 PRO A CA 1
ATOM 751 C C . PRO A 1 94 ? 1.340 15.197 6.781 1.00 89.12 94 PRO A C 1
ATOM 753 O O . PRO A 1 94 ? 1.977 14.429 6.067 1.00 89.12 94 PRO A O 1
ATOM 756 N N . GLN A 1 95 ? 1.726 16.469 6.947 1.00 89.38 95 GLN A N 1
ATOM 757 C CA . GLN A 1 95 ? 2.908 17.078 6.298 1.00 89.38 95 GLN A CA 1
ATOM 758 C C . GLN A 1 95 ? 4.252 16.532 6.843 1.00 89.38 95 GLN A C 1
ATOM 760 O O . GLN A 1 95 ? 5.086 17.275 7.354 1.00 89.38 95 GLN A O 1
ATOM 765 N N . THR A 1 96 ? 4.448 15.217 6.776 1.00 92.50 96 THR A N 1
ATOM 766 C CA . THR A 1 96 ? 5.622 14.472 7.239 1.00 92.50 96 THR A CA 1
ATOM 767 C C . THR A 1 96 ? 6.684 14.347 6.146 1.00 92.50 96 THR A C 1
ATOM 769 O O . THR A 1 96 ? 6.493 14.753 4.996 1.00 92.50 96 THR A O 1
ATOM 772 N N . ASP A 1 97 ? 7.816 13.726 6.475 1.00 93.00 97 ASP A N 1
ATOM 773 C CA . ASP A 1 97 ? 8.860 13.422 5.495 1.00 93.00 97 ASP A CA 1
ATOM 774 C C . ASP A 1 97 ? 8.382 12.465 4.396 1.00 93.00 97 ASP A C 1
ATOM 776 O O . ASP A 1 97 ? 8.720 12.679 3.228 1.00 93.00 97 ASP A O 1
ATOM 780 N N . ALA A 1 98 ? 7.541 11.467 4.708 1.00 94.06 98 ALA A N 1
ATOM 781 C CA . ALA A 1 98 ? 6.918 10.639 3.673 1.00 94.06 98 ALA A CA 1
ATOM 782 C C . ALA A 1 98 ? 6.022 11.458 2.743 1.00 94.06 98 ALA A C 1
ATOM 784 O O . ALA A 1 98 ? 6.093 11.266 1.528 1.00 94.06 98 ALA A O 1
ATOM 785 N N . PHE A 1 99 ? 5.241 12.407 3.274 1.00 95.62 99 PHE A N 1
ATOM 786 C CA . PHE A 1 99 ? 4.460 13.318 2.435 1.00 95.62 99 PHE A CA 1
ATOM 787 C C . PHE A 1 99 ? 5.376 14.081 1.477 1.00 95.62 99 PHE A C 1
ATOM 789 O O . PHE A 1 99 ? 5.170 14.053 0.267 1.00 95.62 99 PHE A O 1
ATOM 796 N N . ASN A 1 100 ? 6.435 14.706 1.996 1.00 96.06 100 ASN A N 1
ATOM 797 C CA . ASN A 1 100 ? 7.370 15.481 1.181 1.00 96.06 100 ASN A CA 1
ATOM 798 C C . ASN A 1 100 ? 8.067 14.622 0.122 1.00 96.06 100 ASN A C 1
ATOM 800 O O . ASN A 1 100 ? 8.253 15.058 -1.015 1.00 96.06 100 ASN A O 1
ATOM 804 N N . THR A 1 101 ? 8.449 13.402 0.488 1.00 95.25 101 THR A N 1
ATOM 805 C CA . THR A 1 101 ? 9.117 12.455 -0.407 1.00 95.25 101 THR A CA 1
ATOM 806 C C . THR A 1 101 ? 8.194 12.050 -1.551 1.00 95.25 101 THR A C 1
ATOM 808 O O . THR A 1 101 ? 8.557 12.188 -2.721 1.00 95.25 101 THR A O 1
ATOM 811 N N . LEU A 1 102 ? 6.971 11.630 -1.224 1.00 94.38 102 LEU A N 1
ATOM 812 C CA . LEU A 1 102 ? 5.980 11.214 -2.206 1.00 94.38 102 LEU A CA 1
ATOM 813 C C . LEU A 1 102 ? 5.529 12.384 -3.091 1.00 94.38 102 LEU A C 1
ATOM 815 O O . LEU A 1 102 ? 5.404 12.232 -4.305 1.00 94.38 102 LEU A O 1
ATOM 819 N N . HIS A 1 103 ? 5.353 13.572 -2.506 1.00 94.94 103 HIS A N 1
ATOM 820 C CA . HIS A 1 103 ? 5.011 14.790 -3.234 1.00 94.94 103 HIS A CA 1
ATOM 821 C C . HIS A 1 103 ? 6.083 15.151 -4.268 1.00 94.94 103 HIS A C 1
ATOM 823 O O . HIS A 1 103 ? 5.767 15.334 -5.443 1.00 94.94 103 HIS A O 1
ATOM 829 N N . LYS A 1 104 ? 7.361 15.174 -3.864 1.00 94.94 104 LYS A N 1
ATOM 830 C CA . LYS A 1 104 ? 8.489 15.420 -4.778 1.00 94.94 104 LYS A CA 1
ATOM 831 C C . LYS A 1 104 ? 8.558 14.364 -5.877 1.00 94.94 104 LYS A C 1
ATOM 833 O O . LYS A 1 104 ? 8.756 14.712 -7.038 1.00 94.94 104 LYS A O 1
ATOM 838 N N . ARG A 1 105 ? 8.347 13.084 -5.541 1.00 94.06 105 ARG A N 1
ATOM 839 C CA . ARG A 1 105 ? 8.319 11.998 -6.531 1.00 94.06 105 ARG A CA 1
ATOM 840 C C . ARG A 1 105 ? 7.257 12.249 -7.591 1.00 94.06 105 ARG A C 1
ATOM 842 O O . ARG A 1 105 ? 7.580 12.159 -8.770 1.00 94.06 105 ARG A O 1
ATOM 849 N N . LEU A 1 106 ? 6.036 12.589 -7.176 1.00 92.38 106 LEU A N 1
ATOM 850 C CA . LEU A 1 106 ? 4.925 12.886 -8.080 1.00 92.38 106 LEU A CA 1
ATOM 851 C C . LEU A 1 106 ? 5.192 14.126 -8.949 1.00 92.38 106 LEU A C 1
ATOM 853 O O . LEU A 1 106 ? 4.852 14.117 -10.128 1.00 92.38 106 LEU A O 1
ATOM 857 N N . GLN A 1 107 ? 5.853 15.156 -8.410 1.00 92.38 107 GLN A N 1
ATOM 858 C CA . GLN A 1 107 ? 6.248 16.351 -9.168 1.00 92.38 107 GLN A CA 1
ATOM 859 C C . GLN A 1 107 ? 7.292 16.070 -10.258 1.00 92.38 107 GLN A C 1
ATOM 861 O O . GLN A 1 107 ? 7.318 16.764 -11.272 1.00 92.38 107 GLN A O 1
ATOM 866 N N . CYS A 1 108 ? 8.149 15.063 -10.075 1.00 88.56 108 CYS A N 1
ATOM 867 C CA . CYS A 1 108 ? 9.139 14.670 -11.080 1.00 88.56 108 CYS A CA 1
ATOM 868 C C . CYS A 1 108 ? 8.542 13.885 -12.258 1.00 88.56 108 CYS A C 1
ATOM 870 O O . CYS A 1 108 ? 9.254 13.627 -13.229 1.00 88.56 108 CYS A O 1
ATOM 872 N N . ILE A 1 109 ? 7.279 13.456 -12.177 1.00 87.25 109 ILE A N 1
ATOM 873 C CA . ILE A 1 109 ? 6.675 12.623 -13.215 1.00 87.25 109 ILE A CA 1
ATOM 874 C C . ILE A 1 109 ? 6.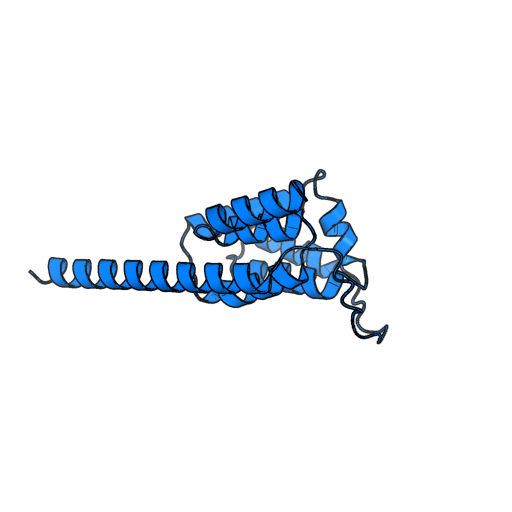239 13.521 -14.377 1.00 87.25 109 ILE A C 1
ATOM 876 O O . ILE A 1 109 ? 5.437 14.437 -14.177 1.00 87.25 109 ILE A O 1
ATOM 880 N N . PRO A 1 110 ? 6.700 13.257 -15.611 1.00 78.00 110 PRO A N 1
ATOM 881 C CA . PRO A 1 110 ? 6.191 13.962 -16.774 1.00 78.00 110 PRO A CA 1
ATOM 882 C C . PRO A 1 110 ? 4.684 13.718 -16.904 1.00 78.00 110 PRO A C 1
ATOM 884 O O . PRO A 1 110 ? 4.204 12.585 -16.818 1.00 78.00 110 PRO A O 1
ATOM 887 N N . SER A 1 111 ? 3.918 14.786 -17.124 1.00 70.00 111 SER A N 1
ATOM 888 C CA . SER A 1 111 ? 2.492 14.663 -17.423 1.00 70.00 111 SER A CA 1
ATOM 889 C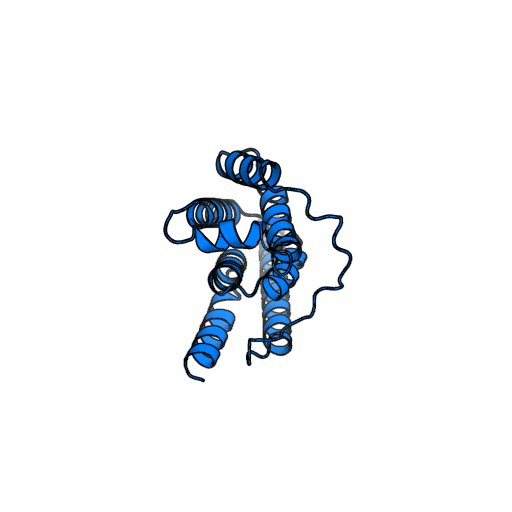 C . SER A 1 111 ? 2.337 13.967 -18.778 1.00 70.00 111 SER A C 1
ATOM 891 O O . SER A 1 111 ? 2.395 14.620 -19.816 1.00 70.00 111 SER A O 1
ATOM 893 N N . LEU A 1 112 ? 2.138 12.643 -18.799 1.00 62.66 112 LEU A N 1
ATOM 894 C CA . LEU A 1 112 ? 1.860 11.881 -20.029 1.00 62.66 112 LEU A CA 1
ATOM 895 C C . LEU A 1 112 ? 0.433 12.136 -20.559 1.00 62.66 112 LEU A C 1
ATOM 897 O O . LEU A 1 112 ? -0.161 11.291 -21.226 1.00 62.66 112 LEU A O 1
ATOM 901 N N . THR A 1 113 ? -0.140 13.310 -20.288 1.00 56.16 113 THR A N 1
ATOM 902 C CA . THR A 1 113 ? -1.532 13.691 -20.562 1.00 56.16 113 THR A CA 1
ATOM 903 C C . THR A 1 113 ? -1.897 13.796 -22.049 1.00 56.16 113 THR A C 1
ATOM 905 O O . THR A 1 113 ? -2.989 14.266 -22.350 1.00 56.16 113 THR A O 1
ATOM 908 N N . LEU A 1 114 ? -1.066 13.335 -22.995 1.00 47.78 114 LEU A N 1
ATOM 909 C CA . LEU A 1 114 ? -1.279 13.611 -24.421 1.00 47.78 114 LEU A CA 1
ATOM 910 C C . LEU A 1 114 ? -1.071 12.463 -25.424 1.00 47.78 114 LEU A C 1
ATOM 912 O O . LEU A 1 114 ? -1.074 12.732 -26.622 1.00 47.78 114 LEU A O 1
ATOM 916 N N . LEU A 1 115 ? -0.949 11.195 -25.016 1.00 51.69 115 LEU A N 1
ATOM 917 C CA . LEU A 1 115 ? -1.150 10.089 -25.969 1.00 51.69 115 LEU A CA 1
ATOM 918 C C . LEU A 1 115 ? -2.480 9.401 -25.683 1.00 51.69 115 LEU A C 1
ATOM 920 O O . LEU A 1 115 ? -2.572 8.444 -24.918 1.00 51.69 115 LEU A O 1
ATOM 924 N N . GLY A 1 116 ? -3.525 9.951 -26.305 1.00 49.31 116 GLY A N 1
ATOM 925 C CA . GLY A 1 116 ? -4.898 9.463 -26.295 1.00 49.31 116 GLY A CA 1
ATOM 926 C C . GLY A 1 116 ? -5.034 8.057 -26.872 1.00 49.31 116 GLY A C 1
ATOM 927 O O . GLY A 1 116 ? -5.529 7.865 -27.976 1.00 49.31 116 GLY A O 1
ATOM 928 N N . THR A 1 117 ? -4.654 7.059 -26.089 1.00 50.53 117 THR A N 1
ATOM 929 C CA . THR A 1 117 ? -5.157 5.703 -26.250 1.00 50.53 117 THR A CA 1
ATOM 930 C C . THR A 1 117 ? -5.781 5.313 -24.923 1.00 50.53 117 THR A C 1
ATOM 932 O O . THR A 1 117 ? -5.162 5.434 -23.864 1.00 50.53 117 THR A O 1
ATOM 935 N N . ALA A 1 118 ? -7.062 4.944 -24.957 1.00 53.53 118 ALA A N 1
ATOM 936 C CA . ALA A 1 118 ? -7.698 4.309 -23.816 1.00 53.53 118 ALA A CA 1
ATOM 937 C C . ALA A 1 118 ? -6.786 3.160 -23.351 1.00 53.53 118 ALA A C 1
ATOM 939 O O . ALA A 1 118 ? -6.267 2.440 -24.213 1.00 53.53 118 ALA A O 1
ATOM 940 N N . PRO A 1 119 ? -6.538 3.008 -22.038 1.00 54.88 119 PRO A N 1
ATOM 941 C CA . PRO A 1 119 ? -5.708 1.923 -21.549 1.00 54.88 119 PRO A CA 1
ATOM 942 C C . PRO A 1 119 ? -6.325 0.626 -22.061 1.00 54.88 119 PRO A C 1
ATOM 944 O O . PRO A 1 119 ? -7.483 0.316 -21.781 1.00 54.88 119 PRO A O 1
ATOM 947 N N . LYS A 1 120 ? -5.573 -0.108 -22.883 1.00 49.34 120 LYS A N 1
ATOM 948 C CA . LYS A 1 120 ? -5.900 -1.501 -23.146 1.00 49.34 120 LYS A CA 1
ATOM 949 C C . LYS A 1 120 ? -5.688 -2.187 -21.806 1.00 49.34 120 LYS A C 1
ATOM 951 O O . LYS A 1 120 ? -4.546 -2.336 -21.391 1.00 49.34 120 LYS A O 1
ATOM 956 N N . THR A 1 121 ? -6.771 -2.546 -21.126 1.00 50.94 121 THR A N 1
ATOM 957 C CA . THR A 1 121 ? -6.740 -3.411 -19.947 1.00 50.94 121 THR A CA 1
ATOM 958 C C . THR A 1 121 ? -6.196 -4.760 -20.405 1.00 50.94 121 THR A C 1
ATOM 960 O O . THR A 1 121 ? -6.944 -5.648 -20.819 1.00 50.94 121 THR A O 1
ATOM 963 N N . VAL A 1 122 ? -4.874 -4.908 -20.449 1.00 49.66 122 VAL A N 1
ATOM 964 C CA . VAL A 1 122 ? -4.260 -6.208 -20.677 1.00 49.66 122 VAL A CA 1
ATOM 965 C C . VAL A 1 122 ? -4.398 -6.931 -19.346 1.00 49.66 122 VAL A C 1
ATOM 967 O O . VAL A 1 122 ? -3.534 -6.817 -18.483 1.00 49.66 122 VAL A O 1
ATOM 970 N N . SER A 1 123 ? -5.515 -7.636 -19.139 1.00 54.16 123 SER A N 1
ATOM 971 C CA . SER A 1 123 ? -5.704 -8.470 -17.950 1.00 54.16 123 SER A CA 1
ATOM 972 C C . SER A 1 123 ? -4.701 -9.629 -18.004 1.00 54.16 123 SER A C 1
ATOM 974 O O . SER A 1 123 ? -4.991 -10.722 -18.493 1.00 54.16 123 SER A O 1
ATOM 976 N N . ARG A 1 124 ? -3.466 -9.378 -17.562 1.00 55.53 124 ARG A N 1
ATOM 977 C CA . ARG A 1 124 ? -2.409 -10.395 -17.452 1.00 55.53 124 ARG A CA 1
ATOM 978 C C . ARG A 1 124 ? -2.681 -11.357 -16.294 1.00 55.53 124 ARG A C 1
ATOM 980 O O . ARG A 1 124 ? -2.157 -12.469 -16.268 1.00 55.53 124 ARG A O 1
ATOM 987 N N . SER A 1 125 ? -3.494 -10.935 -15.334 1.00 62.09 125 SER A N 1
ATOM 988 C CA . SER A 1 125 ? -3.773 -11.641 -14.094 1.00 62.09 125 SER A CA 1
ATOM 989 C C . SER A 1 125 ? -4.999 -12.543 -14.239 1.00 62.09 125 SER A C 1
ATOM 991 O O . SER A 1 125 ? -6.108 -12.094 -14.493 1.00 62.09 125 SER A O 1
ATOM 993 N N . LYS A 1 126 ? -4.800 -13.845 -14.004 1.00 80.12 126 LYS A N 1
ATOM 994 C CA . LYS A 1 126 ? -5.877 -14.845 -13.848 1.00 80.12 126 LYS A CA 1
ATOM 995 C C . LYS A 1 126 ? -6.611 -14.731 -12.496 1.00 80.12 126 LYS A C 1
ATOM 997 O O . LYS A 1 126 ? -7.340 -15.643 -12.131 1.00 80.12 126 LYS A O 1
ATOM 1002 N N . VAL A 1 127 ? -6.341 -13.673 -11.733 1.00 86.19 127 VAL A N 1
ATOM 1003 C CA . VAL A 1 127 ? -6.869 -13.446 -10.382 1.00 86.19 127 VAL A CA 1
ATOM 1004 C C . VAL A 1 127 ? -8.281 -12.887 -10.505 1.00 86.19 127 VAL A C 1
ATOM 1006 O O . VAL A 1 127 ? -8.497 -11.933 -11.257 1.00 86.19 127 VAL A O 1
ATOM 1009 N N . ASN A 1 128 ? -9.233 -13.427 -9.745 1.00 89.88 128 ASN A N 1
ATOM 1010 C CA . ASN A 1 128 ? -10.579 -12.863 -9.706 1.00 89.88 128 ASN A CA 1
ATOM 1011 C C . ASN A 1 128 ? -10.649 -11.674 -8.732 1.00 89.88 128 ASN A C 1
ATOM 1013 O O . ASN A 1 128 ? -11.037 -11.811 -7.571 1.00 89.88 128 ASN A O 1
ATOM 1017 N N . PHE A 1 129 ? -10.269 -10.486 -9.207 1.00 92.25 129 PHE A N 1
ATOM 1018 C CA . PHE A 1 129 ? -10.289 -9.269 -8.389 1.00 92.25 129 PHE A CA 1
ATOM 1019 C C . PHE A 1 129 ? -11.689 -8.834 -7.950 1.00 92.25 129 PHE A C 1
ATOM 1021 O O . PHE A 1 129 ? -11.799 -8.150 -6.936 1.00 92.25 129 PHE A O 1
ATOM 1028 N N . ALA A 1 130 ? -12.749 -9.224 -8.665 1.00 91.88 130 ALA A N 1
ATOM 1029 C CA . ALA A 1 130 ? -14.114 -8.865 -8.288 1.00 91.88 130 ALA A CA 1
ATOM 1030 C C . ALA A 1 130 ? -14.501 -9.516 -6.949 1.00 91.88 130 ALA A C 1
ATOM 1032 O O . ALA A 1 130 ? -14.898 -8.816 -6.017 1.00 91.88 130 ALA A O 1
ATOM 1033 N N . ASP A 1 131 ? -14.274 -10.826 -6.819 1.00 94.00 131 ASP A N 1
ATOM 1034 C CA . ASP A 1 131 ? -14.558 -11.578 -5.589 1.00 94.00 131 ASP A CA 1
ATOM 1035 C C . ASP A 1 131 ? -13.704 -11.084 -4.409 1.00 94.00 131 ASP A C 1
ATOM 1037 O O . ASP A 1 131 ? -14.155 -11.017 -3.262 1.00 94.00 131 ASP A O 1
ATOM 1041 N N . LEU A 1 132 ? -12.440 -10.745 -4.680 1.00 95.00 132 LEU A N 1
ATOM 1042 C CA . LEU A 1 132 ? -11.522 -10.205 -3.679 1.00 95.00 132 LEU A CA 1
ATOM 1043 C C . LEU A 1 132 ? -11.958 -8.814 -3.202 1.00 95.00 132 LEU A C 1
ATOM 1045 O O . LEU A 1 132 ? -11.906 -8.529 -2.001 1.00 95.00 132 LEU A O 1
ATOM 1049 N N . LEU A 1 133 ? -12.425 -7.959 -4.114 1.00 94.19 133 LEU A N 1
ATOM 1050 C CA . LEU A 1 133 ? -12.922 -6.630 -3.775 1.00 94.19 133 LEU A CA 1
ATOM 1051 C C . LEU A 1 133 ? -14.201 -6.711 -2.934 1.00 94.19 133 LEU A C 1
ATOM 1053 O O . LEU A 1 133 ? -14.322 -6.013 -1.928 1.00 94.19 133 LEU A O 1
ATOM 1057 N N . GLU A 1 134 ? -15.128 -7.604 -3.291 1.00 94.62 134 GLU A N 1
ATOM 1058 C CA . GLU A 1 134 ? -16.340 -7.848 -2.502 1.00 94.62 134 GLU A CA 1
ATOM 1059 C C . GLU A 1 134 ? -15.995 -8.320 -1.082 1.00 94.62 134 GLU A C 1
ATOM 1061 O O . GLU A 1 134 ? -16.530 -7.803 -0.094 1.00 94.62 134 GLU A O 1
ATOM 1066 N N . HIS A 1 135 ? -15.046 -9.254 -0.961 1.00 94.94 135 HIS A N 1
ATOM 1067 C CA . HIS A 1 135 ? -14.551 -9.704 0.335 1.00 94.94 135 HIS A CA 1
ATOM 1068 C C . HIS A 1 135 ? -13.968 -8.545 1.155 1.00 94.94 135 HIS A C 1
ATOM 1070 O O . HIS A 1 135 ? -14.332 -8.375 2.319 1.00 94.94 135 HIS A O 1
ATOM 1076 N N . PHE A 1 136 ? -13.116 -7.719 0.544 1.00 94.69 136 PHE A N 1
ATOM 1077 C CA . PHE A 1 136 ? -12.531 -6.546 1.191 1.00 94.69 136 PHE A CA 1
ATOM 1078 C C . PHE A 1 136 ? -13.604 -5.566 1.688 1.00 94.69 136 PHE A C 1
ATOM 1080 O O . PHE A 1 136 ? -13.583 -5.170 2.854 1.00 94.69 136 PHE A O 1
ATOM 1087 N N . HIS A 1 137 ? -14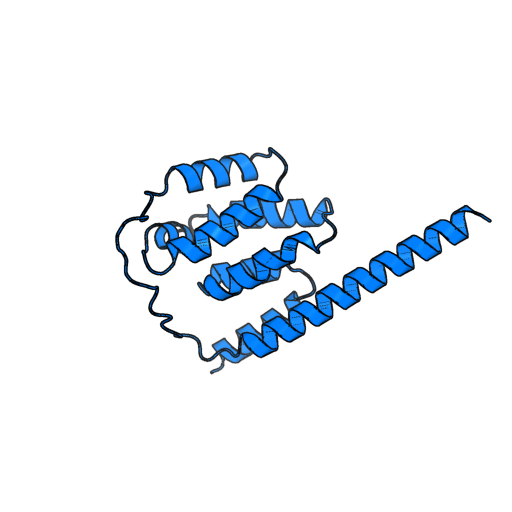.603 -5.241 0.860 1.00 93.38 137 HIS A N 1
ATOM 1088 C CA . HIS A 1 137 ? -15.706 -4.365 1.264 1.00 93.38 137 HIS A CA 1
ATOM 1089 C C . HIS A 1 137 ? -16.454 -4.904 2.481 1.00 93.38 137 HIS A C 1
ATOM 1091 O O . HIS A 1 137 ? -16.722 -4.153 3.423 1.00 93.38 137 HIS A O 1
ATOM 1097 N N . LYS A 1 138 ? -16.752 -6.208 2.493 1.00 93.88 138 LYS A N 1
ATOM 1098 C CA . LYS A 1 138 ? -17.417 -6.864 3.621 1.00 93.88 138 LYS A CA 1
ATOM 1099 C C . LYS A 1 138 ? -16.607 -6.723 4.912 1.00 93.88 138 LYS A C 1
ATOM 1101 O O . LYS A 1 138 ? -17.189 -6.398 5.949 1.00 93.88 138 LYS A O 1
ATOM 1106 N N . ILE A 1 139 ? -15.287 -6.917 4.855 1.00 92.75 139 ILE A N 1
ATOM 1107 C CA . ILE A 1 139 ? -14.401 -6.762 6.018 1.00 92.75 139 ILE A CA 1
ATOM 1108 C C . ILE A 1 139 ? -14.378 -5.311 6.514 1.00 92.75 139 ILE A C 1
ATOM 1110 O O . ILE A 1 139 ? -14.600 -5.081 7.706 1.00 92.75 139 ILE A O 1
ATOM 1114 N N . CYS A 1 140 ? -14.207 -4.326 5.628 1.00 89.00 140 CYS A N 1
ATOM 1115 C CA . CYS A 1 140 ? -14.215 -2.912 6.020 1.00 89.00 140 CYS A CA 1
ATOM 1116 C C . CYS A 1 140 ? -15.531 -2.505 6.701 1.00 89.00 140 CYS A C 1
ATOM 1118 O O . CYS A 1 140 ? -15.533 -1.780 7.699 1.00 89.00 140 CYS A O 1
ATOM 1120 N N . GLU A 1 141 ? -16.671 -2.987 6.201 1.00 89.44 141 GLU A N 1
ATOM 1121 C CA . GLU A 1 141 ? -17.967 -2.707 6.823 1.00 89.44 141 GLU A CA 1
ATOM 1122 C C . GLU A 1 141 ? -18.119 -3.344 8.201 1.00 89.44 141 GLU A C 1
ATOM 1124 O O . GLU A 1 141 ? -18.674 -2.719 9.110 1.00 89.44 141 GLU A O 1
ATOM 1129 N N . GLN A 1 142 ? -17.621 -4.567 8.373 1.00 90.50 142 GLN A N 1
ATOM 1130 C CA . GLN A 1 142 ? -17.626 -5.254 9.662 1.00 90.50 142 GLN A CA 1
ATOM 1131 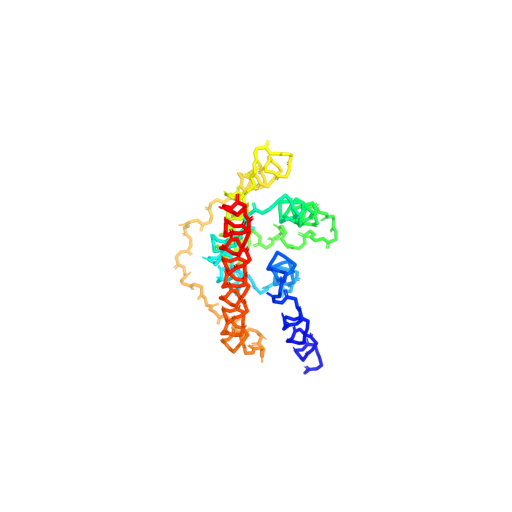C C . GLN A 1 142 ? -16.739 -4.540 10.686 1.00 90.50 142 GLN A C 1
ATOM 1133 O O . GLN A 1 142 ? -17.193 -4.288 11.805 1.00 90.50 142 GLN A O 1
ATOM 1138 N N . GLN A 1 143 ? -15.516 -4.156 10.307 1.00 86.44 143 GLN A N 1
ATOM 1139 C CA . GLN A 1 143 ? -14.597 -3.423 11.182 1.00 86.44 143 GLN A CA 1
ATOM 1140 C C . GLN A 1 143 ? -15.212 -2.102 11.645 1.00 86.44 143 GLN A C 1
ATOM 1142 O O . GLN A 1 143 ? -15.282 -1.836 12.844 1.00 86.44 143 GLN A O 1
ATOM 1147 N N . ARG A 1 144 ? -15.777 -1.326 10.720 1.00 83.69 144 ARG A N 1
ATOM 1148 C CA . ARG A 1 144 ? -16.426 -0.052 11.040 1.00 83.69 144 ARG A CA 1
ATOM 1149 C C . ARG A 1 144 ? -17.638 -0.214 11.958 1.00 83.69 144 ARG A C 1
ATOM 1151 O O . ARG A 1 144 ? -17.838 0.599 12.860 1.00 83.69 144 ARG A O 1
ATOM 1158 N N . LYS A 1 145 ? -18.466 -1.246 11.749 1.00 87.75 145 LYS A N 1
ATOM 1159 C CA . LYS A 1 145 ? -19.581 -1.563 12.663 1.00 87.75 145 LYS A CA 1
ATOM 1160 C C . LYS A 1 145 ? -19.063 -1.906 14.061 1.00 87.75 145 LYS A C 1
ATOM 1162 O O . LYS A 1 145 ? -19.603 -1.395 15.036 1.00 87.75 145 LYS A O 1
ATOM 1167 N N . SER A 1 146 ? -17.998 -2.701 14.148 1.00 87.00 146 SER A N 1
ATOM 1168 C CA . SER A 1 146 ? -17.367 -3.082 15.417 1.00 87.00 146 SER A CA 1
ATOM 1169 C C . SER A 1 146 ? -16.804 -1.871 16.169 1.00 87.00 146 SER A C 1
ATOM 1171 O O . SER A 1 146 ? -17.078 -1.710 17.356 1.00 87.00 146 SER A O 1
ATOM 1173 N N . VAL A 1 147 ? -16.096 -0.964 15.485 1.00 84.19 147 VAL A N 1
ATOM 1174 C CA . VAL A 1 147 ? -15.568 0.271 16.097 1.00 84.19 147 VAL A CA 1
ATOM 1175 C C . VAL A 1 147 ? -16.698 1.163 16.611 1.00 84.19 147 VAL A C 1
ATOM 1177 O O . VAL A 1 147 ? -16.645 1.632 17.746 1.00 84.19 147 VAL A O 1
ATOM 1180 N N . ARG A 1 148 ? -17.757 1.356 15.815 1.00 85.00 148 ARG A N 1
ATOM 1181 C CA . ARG A 1 148 ? -18.925 2.160 16.214 1.00 85.00 148 ARG A CA 1
ATOM 1182 C C . ARG A 1 148 ? -19.626 1.604 17.443 1.00 85.00 148 ARG A C 1
ATOM 1184 O O . ARG A 1 148 ? -19.993 2.374 18.326 1.00 85.00 148 ARG A O 1
ATOM 1191 N N . GLU A 1 149 ? -19.807 0.289 17.499 1.00 88.69 149 GLU A N 1
ATOM 1192 C CA . GLU A 1 149 ? -20.449 -0.359 18.638 1.00 88.69 149 GLU A CA 1
ATOM 1193 C C . GLU A 1 149 ? -19.581 -0.250 19.898 1.00 88.69 149 GLU A C 1
ATOM 1195 O O . GLU A 1 149 ? -20.090 0.129 20.949 1.00 88.69 149 GLU A O 1
ATOM 1200 N N . LYS A 1 150 ? -18.259 -0.451 19.788 1.00 86.81 150 LYS A N 1
ATOM 1201 C CA . LYS A 1 150 ? -17.322 -0.211 20.901 1.00 86.81 150 LYS A CA 1
ATOM 1202 C C . LYS A 1 150 ? -17.389 1.233 21.399 1.00 86.81 150 LYS A C 1
ATOM 1204 O O . LYS A 1 150 ? -17.494 1.461 22.599 1.00 86.81 150 LYS A O 1
ATOM 1209 N N . HIS A 1 151 ? -17.377 2.207 20.489 1.00 85.25 151 HIS A N 1
ATOM 1210 C CA . HIS A 1 151 ? -17.474 3.622 20.851 1.00 85.25 151 HIS A CA 1
ATOM 1211 C C . HIS A 1 151 ? -18.803 3.939 21.553 1.00 85.25 151 HIS A C 1
ATOM 1213 O O . HIS A 1 151 ? -18.828 4.634 22.564 1.00 85.25 151 HIS A O 1
ATOM 1219 N N . ARG A 1 152 ? -19.915 3.379 21.062 1.00 89.19 152 ARG A N 1
ATOM 1220 C CA . ARG A 1 152 ? -21.232 3.505 21.698 1.00 89.19 152 ARG A CA 1
ATOM 1221 C C . ARG A 1 152 ? -21.248 2.912 23.110 1.00 89.19 152 ARG A C 1
ATOM 1223 O O . ARG A 1 152 ? -21.784 3.546 24.012 1.00 89.19 152 ARG A O 1
ATOM 1230 N N . GLN A 1 153 ? -20.655 1.737 23.311 1.00 90.50 153 GLN A N 1
ATOM 1231 C CA . GLN A 1 153 ? -20.568 1.093 24.626 1.00 90.50 153 GLN A CA 1
ATOM 1232 C C . GLN A 1 153 ? -19.742 1.917 25.621 1.00 90.50 153 GLN A C 1
ATOM 1234 O O . GLN A 1 153 ? -20.160 2.075 26.764 1.00 90.50 153 GLN A O 1
ATOM 1239 N N . LEU A 1 154 ? -18.621 2.498 25.179 1.00 89.38 154 LEU A N 1
ATOM 1240 C CA . LEU A 1 154 ? -17.795 3.378 26.013 1.00 89.38 154 LEU A CA 1
ATOM 1241 C C . LEU A 1 154 ? -18.560 4.624 26.474 1.00 89.38 154 LEU A C 1
ATOM 1243 O O . LEU A 1 154 ? -18.486 4.979 27.647 1.00 89.38 154 LEU A O 1
ATOM 1247 N N . LEU A 1 155 ? -19.338 5.251 25.584 1.00 88.94 155 LEU A N 1
ATOM 1248 C CA . LEU A 1 155 ? -20.165 6.409 25.941 1.00 88.94 155 LEU A CA 1
ATOM 1249 C C . LEU A 1 155 ? -21.219 6.058 26.997 1.00 88.94 155 LEU A C 1
ATOM 1251 O O . LEU A 1 155 ? -21.407 6.815 27.947 1.00 88.94 155 LEU A O 1
ATOM 1255 N N . ILE A 1 156 ? -21.873 4.900 26.856 1.00 90.31 156 ILE A N 1
ATOM 1256 C CA . ILE A 1 156 ? -22.860 4.416 27.833 1.00 90.31 156 ILE A CA 1
ATOM 1257 C C . ILE A 1 156 ? -22.190 4.159 29.189 1.00 90.31 156 ILE A C 1
ATOM 1259 O O . ILE A 1 156 ? -22.726 4.577 30.209 1.00 90.31 156 ILE A O 1
ATOM 1263 N N . ALA A 1 157 ? -21.011 3.530 29.200 1.00 87.31 157 ALA A N 1
ATOM 1264 C CA . ALA A 1 157 ? -20.265 3.251 30.426 1.00 87.31 157 ALA A CA 1
ATOM 1265 C C . ALA A 1 157 ? -19.750 4.524 31.123 1.00 87.31 157 ALA A C 1
ATOM 1267 O O . ALA A 1 157 ? -19.663 4.548 32.341 1.00 87.31 157 ALA A O 1
ATOM 1268 N N . SER A 1 158 ? -19.427 5.583 30.371 1.00 80.69 158 SER A N 1
ATOM 1269 C CA . SER A 1 158 ? -18.983 6.870 30.935 1.00 80.69 158 SER A CA 1
ATOM 1270 C C . SER A 1 158 ? -20.111 7.745 31.496 1.00 80.69 158 SER A C 1
ATOM 1272 O O . SER A 1 158 ? -19.836 8.736 32.165 1.00 80.69 158 SER A O 1
ATOM 1274 N N . ALA A 1 159 ? -21.367 7.414 31.183 1.00 78.56 159 ALA A N 1
ATOM 1275 C CA . ALA A 1 159 ? -22.552 8.140 31.639 1.00 78.56 159 ALA A CA 1
ATOM 1276 C C . ALA A 1 159 ? -23.196 7.527 32.902 1.00 78.56 159 ALA A C 1
ATOM 1278 O O . ALA A 1 159 ? -24.213 8.043 33.367 1.00 78.56 159 ALA A O 1
ATOM 1279 N N . GLN A 1 160 ? -22.632 6.429 33.417 1.00 61.28 160 GLN A N 1
ATOM 1280 C CA . GLN A 1 160 ? -23.008 5.756 34.666 1.00 61.28 160 GLN A CA 1
ATOM 1281 C C . GLN A 1 160 ? -21.994 6.077 35.763 1.00 61.28 160 GLN A C 1
ATOM 1283 O O . GLN A 1 160 ? -22.438 6.204 36.924 1.00 61.28 160 GLN A O 1
#